Protein AF-A0A939CXH4-F1 (afdb_monomer)

Radius of gyration: 30.83 Å; Cα contacts (8 Å, |Δi|>4): 15; chains: 1; bounding box: 62×40×76 Å

Mean predicted aligned error: 18.82 Å

Structure (mmCIF, N/CA/C/O backbone):
data_AF-A0A939CXH4-F1
#
_entry.id   AF-A0A939CXH4-F1
#
loop_
_atom_site.group_PDB
_atom_site.id
_atom_site.type_symbol
_atom_site.label_atom_id
_atom_site.label_alt_id
_atom_site.label_comp_id
_atom_site.label_asym_id
_atom_site.label_entity_id
_atom_site.label_seq_id
_atom_site.pdbx_PDB_ins_code
_atom_site.Cartn_x
_atom_site.Cartn_y
_atom_site.Cartn_z
_atom_site.occupancy
_atom_site.B_iso_or_equiv
_atom_site.auth_seq_id
_atom_site.auth_comp_id
_atom_site.auth_asym_id
_atom_site.auth_atom_id
_atom_site.pdbx_PDB_model_num
ATOM 1 N N . MET A 1 1 ? 25.925 8.641 -22.323 1.00 58.12 1 MET A N 1
ATOM 2 C CA . MET A 1 1 ? 25.779 7.929 -23.614 1.00 58.12 1 MET A CA 1
ATOM 3 C C . MET A 1 1 ? 25.669 8.966 -24.716 1.00 58.12 1 MET A C 1
ATOM 5 O O . MET A 1 1 ? 24.755 9.773 -24.657 1.00 58.12 1 MET A O 1
ATOM 9 N N . GLN A 1 2 ? 26.587 8.980 -25.684 1.00 69.81 2 GLN A N 1
ATOM 10 C CA . GLN A 1 2 ? 26.414 9.781 -26.902 1.00 69.81 2 GLN A CA 1
ATOM 11 C C . GLN A 1 2 ? 25.597 8.960 -27.914 1.00 69.81 2 GLN A C 1
ATOM 13 O O . GLN A 1 2 ? 25.975 7.833 -28.251 1.00 69.81 2 GLN A O 1
ATOM 18 N N . LEU A 1 3 ? 24.446 9.489 -28.338 1.00 73.12 3 LEU A N 1
ATOM 19 C CA . LEU A 1 3 ? 23.442 8.750 -29.114 1.00 73.12 3 LEU A CA 1
ATOM 20 C C . LEU A 1 3 ? 23.836 8.543 -30.590 1.00 73.12 3 LEU A C 1
ATOM 22 O O . LEU A 1 3 ? 23.428 7.551 -31.173 1.00 73.12 3 LEU A O 1
ATOM 26 N N . GLY A 1 4 ? 24.699 9.374 -31.171 1.00 85.69 4 GLY A N 1
ATOM 27 C CA . GLY A 1 4 ? 25.184 9.243 -32.554 1.00 85.69 4 GLY A CA 1
ATOM 28 C C . GLY A 1 4 ? 25.706 10.582 -33.069 1.00 85.69 4 GLY A C 1
ATOM 29 O O . GLY A 1 4 ? 25.451 11.602 -32.427 1.00 85.69 4 GLY A O 1
ATOM 30 N N . LYS A 1 5 ? 26.454 10.593 -34.180 1.00 90.31 5 LYS A N 1
ATOM 31 C CA . LYS A 1 5 ? 26.910 11.847 -34.818 1.00 90.31 5 LYS A CA 1
ATOM 32 C C . LYS A 1 5 ? 25.900 12.370 -35.843 1.00 90.31 5 LYS A C 1
ATOM 34 O O . LYS A 1 5 ? 25.870 13.566 -36.107 1.00 90.31 5 LYS A O 1
ATOM 39 N N . THR A 1 6 ? 25.061 11.486 -36.380 1.00 94.81 6 THR A N 1
ATOM 40 C CA . THR A 1 6 ? 23.942 11.818 -37.272 1.00 94.81 6 THR A CA 1
ATOM 41 C C . THR A 1 6 ? 22.600 11.481 -36.617 1.00 94.81 6 THR A C 1
ATOM 43 O O . THR A 1 6 ? 22.535 10.729 -35.637 1.00 94.81 6 THR A O 1
ATOM 46 N N . LEU A 1 7 ? 21.507 12.029 -37.159 1.00 92.25 7 LEU A N 1
ATOM 47 C CA . LEU A 1 7 ? 20.152 11.740 -36.676 1.00 92.25 7 LEU A CA 1
ATOM 48 C C . LEU A 1 7 ? 19.776 10.263 -36.856 1.00 92.25 7 LEU A C 1
ATOM 50 O O . LEU A 1 7 ? 19.177 9.673 -35.956 1.00 92.25 7 LEU A O 1
ATOM 54 N N . ASP A 1 8 ? 20.188 9.646 -37.963 1.00 93.62 8 ASP A N 1
ATOM 55 C CA . ASP A 1 8 ? 19.909 8.233 -38.233 1.00 93.62 8 ASP A CA 1
ATOM 56 C C . ASP A 1 8 ? 20.641 7.307 -37.259 1.00 93.62 8 ASP A C 1
ATOM 58 O O . ASP A 1 8 ? 20.050 6.369 -36.714 1.00 93.62 8 ASP A O 1
ATOM 62 N N . GLU A 1 9 ? 21.909 7.605 -36.961 1.00 94.19 9 GLU A N 1
ATOM 63 C CA . GLU A 1 9 ? 22.665 6.878 -35.941 1.00 94.19 9 GLU A CA 1
ATOM 64 C C . GLU A 1 9 ? 22.021 7.026 -34.558 1.00 94.19 9 GLU A C 1
ATOM 66 O O . GLU A 1 9 ? 21.873 6.036 -33.836 1.00 94.19 9 GLU A O 1
ATOM 71 N N . CYS A 1 10 ? 21.595 8.245 -34.212 1.00 92.56 10 CYS A N 1
ATOM 72 C CA . CYS A 1 10 ? 20.882 8.540 -32.972 1.00 92.56 10 CYS A CA 1
ATOM 73 C C . CYS A 1 10 ? 19.615 7.688 -32.834 1.00 92.56 10 CYS A C 1
ATOM 75 O O . CYS A 1 10 ? 19.435 6.986 -31.830 1.00 92.56 10 CYS A O 1
ATOM 77 N N . ALA A 1 11 ? 18.780 7.668 -33.874 1.00 93.69 11 ALA A N 1
ATOM 78 C CA . ALA A 1 11 ? 17.549 6.891 -33.899 1.00 93.69 11 ALA A CA 1
ATOM 79 C C . ALA A 1 11 ? 17.819 5.381 -33.794 1.00 93.69 11 ALA A C 1
ATOM 81 O O . ALA A 1 11 ? 17.139 4.678 -33.039 1.00 93.69 11 ALA A O 1
ATOM 82 N N . ALA A 1 12 ? 18.829 4.869 -34.502 1.00 93.44 12 ALA A N 1
ATOM 83 C CA . ALA A 1 12 ? 19.196 3.456 -34.462 1.00 93.44 12 ALA A CA 1
ATOM 84 C C . ALA A 1 12 ? 19.663 3.018 -33.063 1.00 93.44 12 ALA A C 1
ATOM 86 O O . ALA A 1 12 ? 19.192 1.998 -32.540 1.00 93.44 12 ALA A O 1
ATOM 87 N N . ARG A 1 13 ? 20.536 3.803 -32.414 1.00 92.62 13 ARG A N 1
ATOM 88 C CA . ARG A 1 13 ? 21.009 3.499 -31.053 1.00 92.62 13 ARG A CA 1
ATOM 89 C C . ARG A 1 13 ? 19.891 3.612 -30.023 1.00 92.62 13 ARG A C 1
ATOM 91 O O . ARG A 1 13 ? 19.802 2.754 -29.142 1.00 92.62 13 ARG A O 1
ATOM 98 N N . TYR A 1 14 ? 19.012 4.603 -30.157 1.00 92.38 14 TYR A N 1
ATOM 99 C CA . TYR A 1 14 ? 17.865 4.768 -29.266 1.00 92.38 14 TYR A CA 1
ATOM 100 C C . TYR A 1 14 ? 16.882 3.591 -29.368 1.00 92.38 14 TYR A C 1
ATOM 102 O O . TYR A 1 14 ? 16.508 3.015 -28.348 1.00 92.38 14 TYR A O 1
ATOM 110 N N . ARG A 1 15 ? 16.558 3.123 -30.582 1.00 94.06 15 ARG A N 1
ATOM 111 C CA . ARG A 1 15 ? 15.745 1.904 -30.779 1.00 94.06 15 ARG A CA 1
ATOM 112 C C . ARG A 1 15 ? 16.376 0.681 -30.107 1.00 94.06 15 ARG A C 1
ATOM 114 O O . ARG A 1 15 ? 15.672 -0.128 -29.503 1.00 94.06 15 ARG A O 1
ATOM 121 N N . GLY A 1 16 ? 17.701 0.543 -30.194 1.00 93.00 16 GLY A N 1
ATOM 122 C CA . GLY A 1 16 ? 18.446 -0.517 -29.511 1.00 93.00 16 GLY A CA 1
ATOM 123 C C . GLY A 1 16 ? 18.360 -0.426 -27.984 1.00 93.00 16 GLY A C 1
ATOM 124 O O . GLY A 1 16 ? 18.195 -1.451 -27.320 1.00 93.00 16 GLY A O 1
ATOM 125 N N . PHE A 1 17 ? 18.419 0.787 -27.431 1.00 92.25 17 PHE A N 1
ATOM 126 C CA . PHE A 1 17 ? 18.205 1.037 -26.006 1.00 92.25 17 PHE A CA 1
ATOM 127 C C . PHE A 1 17 ? 16.786 0.649 -25.577 1.00 92.25 17 PHE A C 1
ATOM 129 O O . PHE A 1 17 ? 16.650 -0.131 -24.640 1.00 92.25 17 PHE A O 1
ATOM 136 N N . CYS A 1 18 ? 15.746 1.089 -26.293 1.00 91.69 18 CYS A N 1
ATOM 137 C CA . CYS A 1 18 ? 14.351 0.765 -25.967 1.00 91.69 18 CYS A CA 1
ATOM 138 C C . CYS A 1 18 ? 14.086 -0.746 -25.919 1.00 91.69 18 CYS A C 1
ATOM 140 O O . CYS A 1 18 ? 13.369 -1.212 -25.042 1.00 91.69 18 CYS A O 1
ATOM 142 N N . LYS A 1 19 ? 14.701 -1.526 -26.819 1.00 93.75 19 LYS A N 1
ATOM 143 C CA . LYS A 1 19 ? 14.583 -2.997 -26.821 1.00 93.75 19 LYS A CA 1
ATOM 144 C C . LYS A 1 19 ? 15.253 -3.662 -25.614 1.00 93.75 19 LYS A C 1
ATOM 146 O O . LYS A 1 19 ? 14.820 -4.727 -25.185 1.00 93.75 19 LYS A O 1
ATOM 151 N N . LYS A 1 20 ? 16.341 -3.077 -25.104 1.00 92.69 20 LYS A N 1
ATOM 152 C CA . LYS A 1 20 ? 17.129 -3.624 -23.984 1.00 92.69 20 LYS A CA 1
ATOM 153 C C . LYS A 1 20 ? 16.678 -3.098 -22.627 1.00 92.69 20 LYS A C 1
ATOM 155 O O . LYS A 1 20 ? 16.933 -3.746 -21.614 1.00 92.69 20 LYS A O 1
ATOM 160 N N . TYR A 1 21 ? 16.056 -1.925 -22.596 1.00 93.38 21 TYR A N 1
ATOM 161 C CA . TYR A 1 21 ? 15.635 -1.279 -21.370 1.00 93.38 21 TYR A CA 1
ATOM 162 C C . TYR A 1 21 ? 14.566 -2.122 -20.675 1.00 93.38 21 TYR A C 1
ATOM 164 O O . TYR A 1 21 ? 13.477 -2.345 -21.199 1.00 93.38 21 TYR A O 1
ATOM 172 N N . ARG A 1 22 ? 14.899 -2.591 -19.474 1.00 90.12 22 ARG A N 1
ATOM 173 C CA . ARG A 1 22 ? 13.976 -3.267 -18.567 1.00 90.12 22 ARG A CA 1
ATOM 174 C C . ARG A 1 22 ? 13.893 -2.429 -17.295 1.00 90.12 22 ARG A C 1
ATOM 176 O O . ARG A 1 22 ? 14.906 -2.341 -16.594 1.00 90.12 22 ARG A O 1
ATOM 183 N N . PRO A 1 23 ? 12.743 -1.794 -17.003 1.00 89.69 23 PRO A N 1
ATOM 184 C CA . PRO A 1 23 ? 12.551 -1.095 -15.743 1.00 89.69 23 PRO A CA 1
ATOM 185 C C . PRO A 1 23 ? 12.756 -2.088 -14.603 1.00 89.69 23 PRO A C 1
ATOM 187 O O . PRO A 1 23 ? 12.069 -3.105 -14.527 1.00 89.69 23 PRO A O 1
ATOM 190 N N . GLN A 1 24 ? 13.725 -1.815 -13.735 1.00 86.69 24 GLN A N 1
ATOM 191 C CA . GLN A 1 24 ? 13.861 -2.586 -12.509 1.00 86.69 24 GLN A CA 1
ATOM 192 C C . GLN A 1 24 ? 12.734 -2.181 -11.566 1.00 86.69 24 GLN A C 1
ATOM 194 O O . GLN A 1 24 ? 12.418 -0.993 -11.445 1.00 86.69 24 GLN A O 1
ATOM 199 N N . ALA A 1 25 ? 12.127 -3.166 -10.904 1.00 86.75 25 ALA A N 1
ATOM 200 C CA . ALA A 1 25 ? 11.167 -2.883 -9.852 1.00 86.75 25 ALA A CA 1
ATOM 201 C C . ALA A 1 25 ? 11.846 -2.013 -8.790 1.00 86.75 25 ALA A C 1
ATOM 203 O O . ALA A 1 25 ? 13.001 -2.243 -8.416 1.00 86.75 25 ALA A O 1
ATOM 204 N N . LYS A 1 26 ? 11.135 -0.988 -8.319 1.00 87.44 26 LYS A N 1
ATOM 205 C CA . LYS A 1 26 ? 11.632 -0.146 -7.235 1.00 87.44 26 LYS A CA 1
ATOM 206 C C . LYS A 1 26 ? 11.936 -1.055 -6.036 1.00 87.44 26 LYS A C 1
ATOM 208 O O . LYS A 1 26 ? 11.071 -1.857 -5.686 1.00 87.44 26 LYS A O 1
ATOM 213 N N . PRO A 1 27 ? 13.122 -0.953 -5.408 1.00 82.56 27 PRO A N 1
ATOM 214 C CA . PRO A 1 27 ? 13.420 -1.758 -4.236 1.00 82.56 27 PRO A CA 1
ATOM 215 C C . PRO A 1 27 ? 12.388 -1.444 -3.154 1.00 82.56 27 PRO A C 1
ATOM 217 O O . PRO A 1 27 ? 12.230 -0.295 -2.732 1.00 82.56 27 PRO A O 1
ATOM 220 N N . GLU A 1 28 ? 11.651 -2.467 -2.741 1.00 81.06 28 GLU A N 1
ATOM 221 C CA . GLU A 1 28 ? 10.660 -2.341 -1.687 1.00 81.06 28 GLU A CA 1
ATOM 222 C C . GLU A 1 28 ? 11.386 -2.311 -0.338 1.00 81.06 28 GLU A C 1
ATOM 224 O O . GLU A 1 28 ? 12.022 -3.284 0.070 1.00 81.06 28 GLU A O 1
ATOM 229 N N . LYS A 1 29 ? 11.295 -1.189 0.384 1.00 79.75 29 LYS A N 1
ATOM 230 C CA . LYS A 1 29 ? 11.654 -1.165 1.806 1.00 79.75 29 LYS A CA 1
ATOM 231 C C . LYS A 1 29 ? 10.531 -1.842 2.585 1.00 79.75 29 LYS A C 1
ATOM 233 O O . LYS A 1 29 ? 9.605 -1.175 3.038 1.00 79.75 29 LYS A O 1
ATOM 238 N N . ARG A 1 30 ? 10.614 -3.163 2.745 1.00 73.88 30 ARG A N 1
ATOM 239 C CA . ARG A 1 30 ? 9.720 -3.885 3.656 1.00 73.88 30 ARG A CA 1
ATOM 240 C C . ARG A 1 30 ? 10.112 -3.556 5.091 1.00 73.88 30 ARG A C 1
ATOM 242 O O . ARG A 1 30 ? 11.268 -3.686 5.484 1.00 73.88 30 ARG A O 1
ATOM 249 N N . ASN A 1 31 ? 9.146 -3.095 5.871 1.00 74.12 31 ASN A N 1
ATOM 250 C CA . ASN A 1 31 ? 9.311 -2.798 7.281 1.00 74.12 31 ASN A CA 1
ATOM 251 C C . ASN A 1 31 ? 8.721 -3.963 8.101 1.00 74.12 31 ASN A C 1
ATOM 253 O O . ASN A 1 31 ? 7.535 -4.265 8.044 1.00 74.12 31 ASN A O 1
ATOM 257 N N . HIS A 1 32 ? 9.560 -4.661 8.867 1.00 72.12 32 HIS A N 1
ATOM 258 C CA . HIS A 1 32 ? 9.204 -5.909 9.564 1.00 72.12 32 HIS A CA 1
ATOM 259 C C . HIS A 1 32 ? 8.362 -5.721 10.842 1.00 72.12 32 HIS A C 1
ATOM 261 O O . HIS A 1 32 ? 8.297 -6.621 11.683 1.00 72.12 32 HIS A O 1
ATOM 267 N N . TRP A 1 33 ? 7.701 -4.568 10.997 1.00 71.06 33 TRP A N 1
ATOM 268 C CA . TRP A 1 33 ? 6.883 -4.249 12.173 1.00 71.06 33 TRP A CA 1
ATOM 269 C C . TRP A 1 33 ? 5.795 -5.303 12.413 1.00 71.06 33 TRP A C 1
ATOM 271 O O . TRP A 1 33 ? 5.617 -5.762 13.538 1.00 71.06 33 TRP A O 1
ATOM 281 N N . GLY A 1 34 ? 5.116 -5.746 11.349 1.00 63.62 34 GLY A N 1
ATOM 282 C CA . GLY A 1 34 ? 4.041 -6.738 11.449 1.00 63.62 34 GLY A CA 1
ATOM 283 C C . GLY A 1 34 ? 4.525 -8.169 11.706 1.00 63.62 34 GLY A C 1
ATOM 284 O O . GLY A 1 34 ? 3.864 -8.922 12.416 1.00 63.62 34 GLY A O 1
ATOM 285 N N . SER A 1 35 ? 5.693 -8.552 11.180 1.00 66.81 35 SER A N 1
ATOM 286 C CA . SER A 1 35 ? 6.215 -9.918 11.335 1.00 66.81 35 SER A CA 1
ATOM 287 C C . SER A 1 35 ? 6.772 -10.188 12.734 1.00 66.81 35 SER A C 1
ATOM 289 O O . SER A 1 35 ? 6.667 -11.312 13.216 1.00 66.81 35 SER A O 1
ATOM 291 N N . HIS A 1 36 ? 7.318 -9.174 13.415 1.00 63.69 36 HIS A N 1
ATOM 292 C CA . HIS A 1 36 ? 7.812 -9.332 14.789 1.00 63.69 36 HIS A CA 1
ATOM 293 C C . HIS A 1 36 ? 6.703 -9.290 15.844 1.00 63.69 36 HIS A C 1
ATOM 295 O O . HIS A 1 36 ? 6.784 -10.024 16.827 1.00 63.69 36 HIS A O 1
ATOM 301 N N . LEU A 1 37 ? 5.661 -8.475 15.640 1.00 61.66 37 LEU A N 1
ATOM 302 C CA . LEU A 1 37 ? 4.558 -8.357 16.598 1.00 61.66 37 LEU A CA 1
ATOM 303 C C . LEU A 1 37 ? 3.786 -9.678 16.750 1.00 61.66 37 LEU A C 1
ATOM 305 O O . LEU A 1 37 ? 3.380 -10.041 17.851 1.00 61.66 37 LEU A O 1
ATOM 309 N N . LEU A 1 38 ? 3.624 -10.424 15.654 1.00 61.22 38 LEU A N 1
ATOM 310 C CA . LEU A 1 38 ? 2.836 -11.659 15.635 1.00 61.22 38 LEU A CA 1
ATOM 311 C C . LEU A 1 38 ? 3.639 -12.911 16.017 1.00 61.22 38 LEU A C 1
ATOM 313 O O . LEU A 1 38 ? 3.056 -13.864 16.527 1.00 61.22 38 LEU A O 1
ATOM 317 N N . ALA A 1 39 ? 4.966 -12.909 15.847 1.00 63.50 39 ALA A N 1
ATOM 318 C CA . ALA A 1 39 ? 5.814 -14.077 16.114 1.00 63.50 39 ALA A CA 1
ATOM 319 C C . ALA A 1 39 ? 5.855 -14.508 17.599 1.00 63.50 39 ALA A C 1
ATOM 321 O O . ALA A 1 39 ? 6.247 -15.632 17.902 1.00 63.50 39 ALA A O 1
ATOM 322 N N . GLY A 1 40 ? 5.435 -13.642 18.529 1.00 62.94 40 GLY A N 1
ATOM 323 C CA . GLY A 1 40 ? 5.389 -13.935 19.969 1.00 62.94 40 GLY A CA 1
ATOM 324 C C . GLY A 1 40 ? 3.988 -13.937 20.589 1.00 62.94 40 GLY A C 1
ATOM 325 O O . GLY A 1 40 ? 3.847 -14.221 21.783 1.00 62.94 40 GLY A O 1
ATOM 326 N N . MET A 1 41 ? 2.943 -13.613 19.821 1.00 61.69 41 MET A N 1
ATOM 327 C CA . MET A 1 41 ? 1.614 -13.353 20.372 1.00 61.69 41 MET A CA 1
ATOM 328 C C . MET A 1 41 ? 0.819 -14.655 20.522 1.00 61.69 41 MET A C 1
ATOM 330 O O . MET A 1 41 ? 0.048 -15.062 19.659 1.00 61.69 41 MET A O 1
ATOM 334 N N . LYS A 1 42 ? 0.996 -15.329 21.664 1.00 67.25 42 LYS A N 1
ATOM 335 C CA . LYS A 1 42 ? 0.070 -16.379 22.110 1.00 67.25 42 LYS A CA 1
ATOM 336 C C . LYS A 1 42 ? -1.249 -15.699 22.476 1.00 67.25 42 LYS A C 1
ATOM 338 O O . LYS A 1 42 ? -1.263 -14.905 23.418 1.00 67.25 42 LYS A O 1
ATOM 343 N N . ILE A 1 43 ? -2.338 -15.996 21.762 1.00 61.81 43 ILE A N 1
ATOM 344 C CA . ILE A 1 43 ? -3.684 -15.506 22.095 1.00 61.81 43 ILE A CA 1
ATOM 345 C C . ILE A 1 43 ? -4.037 -16.031 23.494 1.00 61.81 43 ILE A C 1
ATOM 347 O O . ILE A 1 43 ? -4.462 -17.171 23.672 1.00 61.81 43 ILE A O 1
ATOM 351 N N . LYS A 1 44 ? -3.790 -15.222 24.528 1.00 60.22 44 LYS A N 1
ATOM 352 C CA . LYS A 1 44 ? -4.214 -15.528 25.892 1.00 60.22 44 LYS A CA 1
ATOM 353 C C . LYS A 1 44 ? -5.696 -15.196 25.982 1.00 60.22 44 LYS A C 1
ATOM 355 O O . LYS A 1 44 ? -6.068 -14.032 26.007 1.00 60.22 44 LYS A O 1
ATOM 360 N N . VAL A 1 45 ? -6.520 -16.233 26.098 1.00 60.34 45 VAL A N 1
ATOM 361 C CA . VAL A 1 45 ? -7.991 -16.166 26.211 1.00 60.34 45 VAL A CA 1
ATOM 362 C C . VAL A 1 45 ? -8.465 -15.379 27.450 1.00 60.34 45 VAL A C 1
ATOM 364 O O . VAL A 1 45 ? -9.640 -15.057 27.577 1.00 60.34 45 VAL A O 1
ATOM 367 N N . LYS A 1 46 ? -7.568 -15.029 28.383 1.00 62.22 46 LYS A N 1
ATOM 368 C CA . LYS A 1 46 ? -7.894 -14.239 29.576 1.00 62.22 46 LYS A CA 1
ATOM 369 C C . LYS A 1 46 ? -6.890 -13.105 29.764 1.00 62.22 46 LYS A C 1
ATOM 371 O O . LYS A 1 46 ? -5.750 -13.336 30.175 1.00 62.22 46 LYS A O 1
ATOM 376 N N . SER A 1 47 ? -7.327 -11.876 29.502 1.00 60.94 47 SER A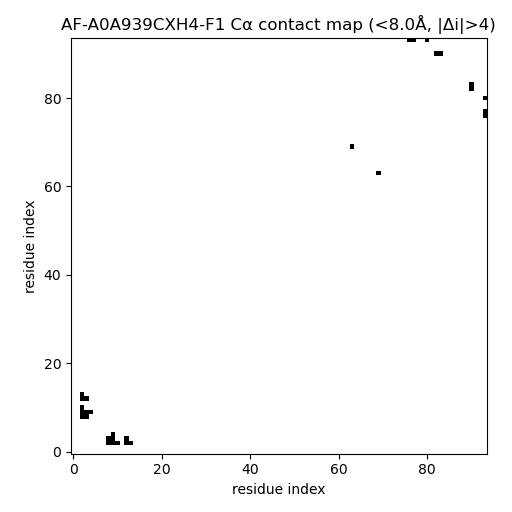 N 1
ATOM 377 C CA . SER A 1 47 ? -6.616 -10.670 29.918 1.00 60.94 47 SER A CA 1
ATOM 378 C C . SER A 1 47 ? -6.678 -10.561 31.444 1.00 60.94 47 SER A C 1
ATOM 380 O O . SER A 1 47 ? -7.754 -10.367 32.013 1.00 60.94 47 SER A O 1
ATOM 382 N N . LYS A 1 48 ? -5.538 -10.688 32.131 1.00 64.75 48 LYS A N 1
ATOM 383 C CA . LYS A 1 48 ? -5.438 -10.224 33.521 1.00 64.75 48 LYS A CA 1
ATOM 384 C C . LYS A 1 48 ? -5.531 -8.696 33.481 1.00 64.75 48 LYS A C 1
ATOM 386 O O . LYS A 1 48 ? -4.788 -8.088 32.717 1.00 64.75 48 LYS A O 1
ATOM 391 N N . LYS A 1 49 ? -6.447 -8.090 34.245 1.00 68.75 49 LYS A N 1
ATOM 392 C CA . LYS A 1 49 ? -6.521 -6.625 34.348 1.00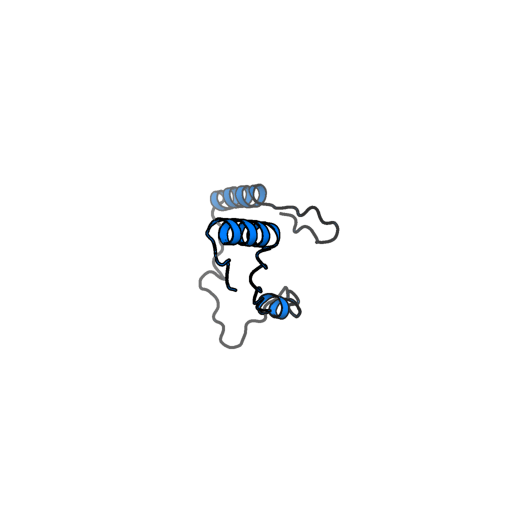 68.75 49 LYS A CA 1
ATOM 393 C C . LYS A 1 49 ? -5.199 -6.118 34.931 1.00 68.75 49 LYS A C 1
ATOM 395 O O . LYS A 1 49 ? -4.763 -6.614 35.970 1.00 68.75 49 LYS A O 1
ATOM 400 N N . SER A 1 50 ? -4.549 -5.186 34.241 1.00 74.50 50 SER A N 1
ATOM 401 C CA . SER A 1 50 ? -3.327 -4.551 34.738 1.00 74.50 50 SER A CA 1
ATOM 402 C C . SER A 1 50 ? -3.655 -3.638 35.927 1.00 74.50 50 SER A C 1
ATOM 404 O O . SER A 1 50 ? -4.762 -3.088 35.974 1.00 74.50 50 SER A O 1
ATOM 406 N N . PRO A 1 51 ? -2.729 -3.442 36.884 1.00 79.12 51 PRO A N 1
ATOM 407 C CA . PRO A 1 51 ? -2.927 -2.483 37.969 1.00 79.12 51 PRO A CA 1
ATOM 408 C C . PRO A 1 51 ? -3.264 -1.092 37.406 1.00 79.12 51 PRO A C 1
ATOM 410 O O . PRO A 1 51 ? -2.524 -0.573 36.575 1.00 79.12 51 PRO A O 1
ATOM 413 N N . GLY A 1 52 ? -4.398 -0.515 37.817 1.00 81.12 52 GLY A N 1
ATOM 414 C CA . GLY A 1 52 ? -4.879 0.795 37.349 1.00 81.12 52 GLY A CA 1
ATOM 415 C C . GLY A 1 52 ? -5.883 0.767 36.187 1.00 81.12 52 GLY A C 1
ATOM 416 O O . GLY A 1 52 ? -6.432 1.811 35.842 1.00 81.12 52 GLY A O 1
ATO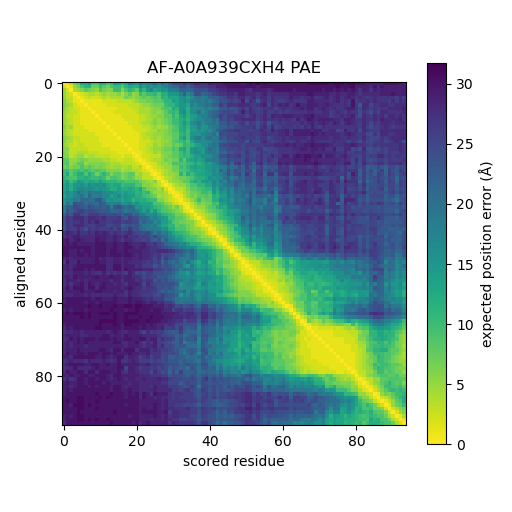M 417 N N . GLN A 1 53 ? -6.183 -0.395 35.597 1.00 84.19 53 GLN A N 1
ATOM 418 C CA . GLN A 1 53 ? -7.203 -0.481 34.549 1.00 84.19 53 GLN A CA 1
ATOM 419 C C . GLN A 1 53 ? -8.619 -0.398 35.148 1.00 84.19 53 GLN A C 1
ATOM 421 O O . GLN A 1 53 ? -9.077 -1.326 35.820 1.00 84.19 53 GLN A O 1
ATOM 426 N N . LEU A 1 54 ? -9.324 0.703 34.875 1.00 79.69 54 LEU A N 1
ATOM 427 C CA . LEU A 1 54 ? -10.734 0.876 35.234 1.00 79.69 54 LEU A CA 1
ATOM 428 C C . LEU A 1 54 ? -11.631 -0.028 34.370 1.00 79.69 54 LEU A C 1
ATOM 430 O O . LEU A 1 54 ? -11.343 -0.283 33.200 1.00 79.69 54 LEU A O 1
ATOM 434 N N . SER A 1 55 ? -12.716 -0.546 34.952 1.00 78.19 55 SER A N 1
ATOM 435 C CA . SER A 1 55 ? -13.771 -1.222 34.186 1.00 78.19 55 SER A CA 1
ATOM 436 C C . SER A 1 55 ? -14.475 -0.220 33.281 1.00 78.19 55 SER A C 1
ATOM 438 O O . SER A 1 55 ? -14.750 0.900 33.719 1.00 78.19 55 SER A O 1
ATOM 440 N N . LEU A 1 56 ? -14.799 -0.627 32.055 1.00 81.19 56 LEU A N 1
ATOM 441 C CA . LEU A 1 56 ? -15.592 0.217 31.170 1.00 81.19 56 LEU A CA 1
ATOM 442 C C . LEU A 1 56 ? -17.014 0.361 31.741 1.00 81.19 56 LEU A C 1
ATOM 444 O O . LEU A 1 56 ? -17.521 -0.587 32.349 1.00 81.19 56 LEU A O 1
ATOM 448 N N . PRO A 1 57 ? -17.681 1.514 31.555 1.00 78.25 57 PRO A N 1
ATOM 449 C CA . PRO A 1 57 ? -19.033 1.743 32.076 1.00 78.25 57 PRO A CA 1
ATOM 450 C C . PRO A 1 57 ? -20.056 0.689 31.625 1.00 78.25 57 PRO A C 1
ATOM 452 O O . PRO A 1 57 ? -20.984 0.368 32.361 1.00 78.25 57 PRO A O 1
ATOM 455 N N . TRP A 1 58 ? -19.847 0.106 30.445 1.00 74.75 58 TRP A N 1
ATOM 456 C CA . TRP A 1 58 ? -20.697 -0.927 29.857 1.00 74.75 58 TRP A CA 1
ATOM 457 C C . TRP A 1 58 ? -20.257 -2.367 30.172 1.00 74.75 58 TRP A C 1
ATOM 459 O O . TRP A 1 58 ? -20.948 -3.297 29.772 1.00 74.75 58 TRP A O 1
ATOM 469 N N . ASP A 1 59 ? -19.181 -2.595 30.941 1.00 75.38 59 ASP A N 1
ATOM 470 C CA . ASP A 1 59 ? -18.750 -3.955 31.339 1.00 75.38 59 ASP A CA 1
ATOM 471 C C . ASP A 1 59 ? -19.849 -4.711 32.118 1.00 75.38 59 ASP A C 1
ATOM 473 O O . ASP A 1 59 ? -19.868 -5.940 32.152 1.00 75.38 59 ASP A O 1
ATOM 477 N N . LYS A 1 60 ? -20.751 -3.976 32.782 1.00 70.00 60 LYS A N 1
ATOM 478 C CA . LYS A 1 60 ? -21.895 -4.515 33.541 1.00 70.00 60 LYS A CA 1
ATOM 479 C C . LYS A 1 60 ? -23.232 -4.318 32.827 1.00 70.00 60 LYS A C 1
ATOM 481 O O . LYS A 1 60 ? -24.265 -4.721 33.360 1.00 70.00 60 LYS A O 1
ATOM 486 N N . GLN A 1 61 ? -23.226 -3.669 31.665 1.00 68.81 61 GLN A N 1
ATOM 487 C CA . GLN A 1 61 ? -24.437 -3.403 30.908 1.00 68.81 61 GLN A CA 1
ATOM 488 C C . GLN A 1 61 ? -24.920 -4.723 30.315 1.00 68.81 61 GLN A C 1
ATOM 490 O O . GLN A 1 61 ? -24.296 -5.299 29.425 1.00 68.8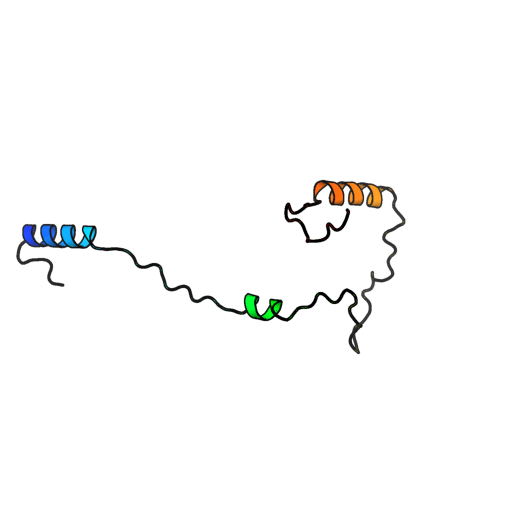1 61 GLN A O 1
ATOM 495 N N . ARG A 1 62 ? -26.035 -5.232 30.841 1.00 59.34 62 ARG A N 1
ATOM 496 C CA . ARG A 1 62 ? -26.713 -6.380 30.252 1.00 59.34 62 ARG A CA 1
ATOM 497 C C . ARG A 1 62 ? -27.363 -5.902 28.960 1.00 59.34 62 ARG A C 1
ATOM 499 O O . ARG A 1 62 ? -28.393 -5.247 28.989 1.00 59.34 62 ARG A O 1
ATOM 506 N N . VAL A 1 63 ? -26.755 -6.228 27.822 1.00 60.34 63 VAL A N 1
ATOM 507 C CA . VAL A 1 63 ? -27.312 -5.978 26.474 1.00 60.34 63 VAL A CA 1
ATOM 508 C C . VAL A 1 63 ? -28.593 -6.812 26.227 1.00 60.34 63 VAL A C 1
ATOM 510 O O . VAL A 1 63 ? -29.204 -6.745 25.171 1.00 60.34 63 VAL A O 1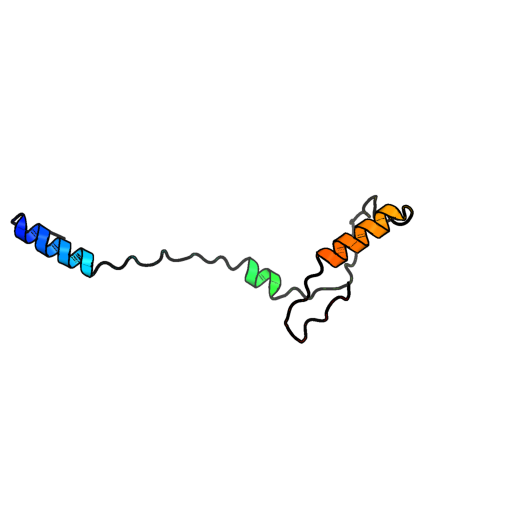
ATOM 513 N N . SER A 1 64 ? -29.028 -7.601 27.211 1.00 57.16 64 SER A N 1
ATOM 514 C CA . SER A 1 64 ? -29.892 -8.767 27.056 1.00 57.16 64 SER A CA 1
ATOM 515 C C . SER A 1 64 ? -31.378 -8.554 27.374 1.00 57.16 64 SER A C 1
ATOM 517 O O . SER A 1 64 ? -32.022 -9.519 27.764 1.00 57.16 64 SER A O 1
ATOM 519 N N . GLU A 1 65 ? -31.939 -7.346 27.283 1.00 61.31 65 GLU A N 1
ATOM 520 C CA . GLU A 1 65 ? -33.366 -7.151 27.633 1.00 61.31 65 GLU A CA 1
ATOM 521 C C . GLU A 1 65 ? -34.293 -6.845 26.449 1.00 61.31 65 GLU A C 1
ATOM 523 O O . GLU A 1 65 ? -35.508 -6.891 26.614 1.00 61.31 65 GLU A O 1
ATOM 528 N N . SER A 1 66 ? -33.764 -6.607 25.243 1.00 70.81 66 SER A N 1
ATOM 529 C CA . SER A 1 66 ? -34.592 -6.466 24.037 1.00 70.81 66 SER A CA 1
ATOM 530 C C . SER A 1 66 ? -34.456 -7.692 23.139 1.00 70.81 66 SER A C 1
ATOM 532 O O . SER A 1 66 ? -33.408 -7.905 22.525 1.00 70.81 66 SER A O 1
ATOM 534 N N . THR A 1 67 ? -35.532 -8.476 23.042 1.00 76.94 67 THR A N 1
ATOM 535 C CA . THR A 1 67 ? -35.638 -9.645 22.155 1.00 76.94 67 THR A CA 1
ATOM 536 C C . THR A 1 67 ? -35.337 -9.279 20.699 1.00 76.94 67 THR A C 1
ATOM 538 O O . THR A 1 67 ? -34.635 -10.010 20.011 1.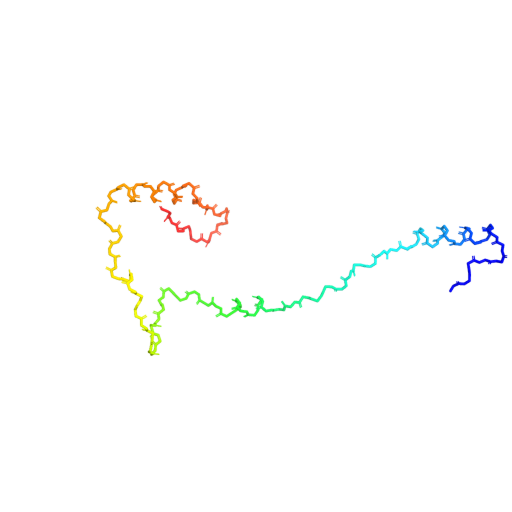00 76.94 67 THR A O 1
ATOM 541 N N . GLU A 1 68 ? -35.770 -8.097 20.249 1.00 83.38 68 GLU A N 1
ATOM 542 C CA . GLU A 1 68 ? -35.540 -7.606 18.884 1.00 83.38 68 GLU A CA 1
ATOM 543 C C . GLU A 1 68 ? -34.046 -7.422 18.576 1.00 83.38 68 GLU A C 1
ATOM 545 O O . GLU A 1 68 ? -33.558 -7.835 17.523 1.00 83.38 68 GLU A O 1
ATOM 550 N N . VAL A 1 69 ? -33.292 -6.840 19.515 1.00 81.31 69 VAL A N 1
ATOM 551 C CA . VAL A 1 69 ? -31.846 -6.626 19.347 1.00 81.31 69 VAL A CA 1
ATOM 552 C C . VAL A 1 69 ? -31.118 -7.963 19.249 1.00 81.31 69 VAL A C 1
ATOM 554 O O . VAL A 1 69 ? -30.195 -8.100 18.444 1.00 81.31 69 VAL A O 1
ATOM 557 N N . GLN A 1 70 ? -31.548 -8.954 20.031 1.00 81.56 70 GLN A N 1
ATOM 558 C CA . GLN A 1 70 ? -30.976 -10.293 19.988 1.00 81.56 70 GLN A CA 1
ATOM 559 C C . GLN A 1 70 ? -31.253 -10.981 18.642 1.00 81.56 70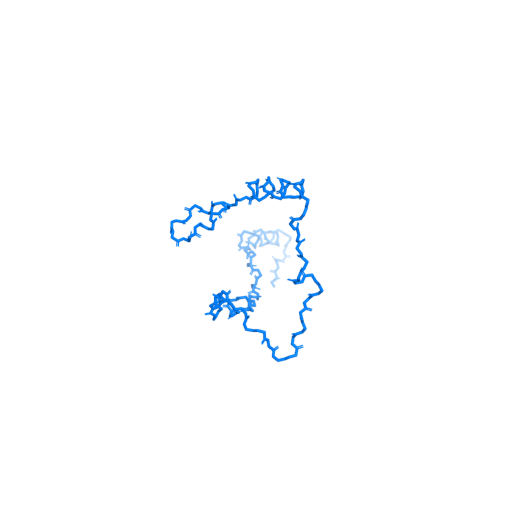 GLN A C 1
ATOM 561 O O . GLN A 1 70 ? -30.318 -11.476 18.013 1.00 81.56 70 GLN A O 1
ATOM 566 N N . GLU A 1 71 ? -32.491 -10.930 18.146 1.00 86.06 71 GLU A N 1
ATOM 567 C CA . GLU A 1 71 ? -32.866 -11.518 16.853 1.00 86.06 71 GLU A CA 1
ATOM 568 C C . GLU A 1 71 ? -32.102 -10.896 15.672 1.00 86.06 71 GLU A C 1
ATOM 570 O O . GLU A 1 71 ? -31.663 -11.596 14.754 1.00 86.06 71 GLU A O 1
ATOM 575 N N . VAL A 1 72 ? -31.927 -9.571 15.671 1.00 86.69 72 VAL A N 1
ATOM 576 C CA . VAL A 1 72 ? -31.172 -8.874 14.618 1.00 86.69 72 VAL A CA 1
ATOM 577 C C . VAL A 1 72 ? -29.683 -9.211 14.701 1.00 86.69 72 VAL A C 1
ATOM 579 O O . VAL A 1 72 ? -29.050 -9.445 13.666 1.00 86.69 72 VAL A O 1
ATOM 582 N N . ALA A 1 73 ? -29.123 -9.277 15.911 1.00 82.25 73 ALA A N 1
ATOM 583 C CA . ALA A 1 73 ? -27.728 -9.651 16.117 1.00 82.25 73 ALA A CA 1
ATOM 584 C C . ALA A 1 73 ? -27.447 -11.083 15.634 1.00 82.25 73 ALA A C 1
ATOM 586 O O . ALA A 1 73 ? -26.449 -11.301 14.946 1.00 82.25 73 ALA A O 1
ATOM 587 N N . GLU A 1 74 ? -28.339 -12.035 15.915 1.00 82.38 74 GLU A N 1
ATOM 588 C CA . GLU A 1 74 ? -28.230 -13.417 15.433 1.00 82.38 74 GLU A CA 1
ATOM 589 C C . GLU A 1 74 ? -28.223 -13.481 13.899 1.00 82.38 74 GLU A C 1
ATOM 591 O O . GLU A 1 74 ? -27.326 -14.091 13.310 1.00 82.38 74 GLU A O 1
ATOM 596 N N . LYS A 1 75 ? -29.148 -12.773 13.233 1.00 86.44 75 LYS A N 1
ATOM 597 C CA . LYS A 1 75 ? -29.176 -12.676 11.761 1.00 86.44 75 LYS A CA 1
ATOM 598 C C . LYS A 1 75 ? -27.884 -12.083 11.202 1.00 86.44 75 LYS A C 1
ATOM 600 O O . LYS A 1 75 ? -27.362 -12.579 10.205 1.00 86.44 75 LYS A O 1
ATOM 605 N N . PHE A 1 76 ? -27.356 -11.035 11.832 1.00 83.69 76 PHE A N 1
ATOM 606 C CA . PHE A 1 76 ? -26.118 -10.392 11.398 1.00 83.69 76 PHE A CA 1
ATOM 607 C C . PHE A 1 76 ? -24.910 -11.325 11.545 1.00 83.69 76 PHE A C 1
ATOM 609 O O . PHE A 1 76 ? -24.107 -11.433 10.618 1.00 83.69 76 PHE A O 1
ATOM 616 N N . ILE A 1 77 ? -24.786 -12.021 12.677 1.00 82.62 77 ILE A N 1
ATOM 617 C CA . ILE A 1 77 ? -23.693 -12.971 12.921 1.00 82.62 77 ILE A CA 1
ATOM 618 C C . ILE A 1 77 ? -23.747 -14.110 11.900 1.00 82.62 77 ILE A C 1
ATOM 620 O O . ILE A 1 77 ? -22.722 -14.419 11.297 1.00 82.62 77 ILE A O 1
ATOM 624 N N . GLN A 1 78 ? -24.930 -14.680 11.650 1.00 81.88 78 GLN A N 1
ATOM 625 C CA . GLN A 1 78 ? -25.109 -15.743 10.656 1.00 81.88 78 GLN A CA 1
ATOM 626 C C . GLN A 1 78 ? -24.835 -15.266 9.225 1.00 81.88 78 GLN A C 1
ATOM 628 O O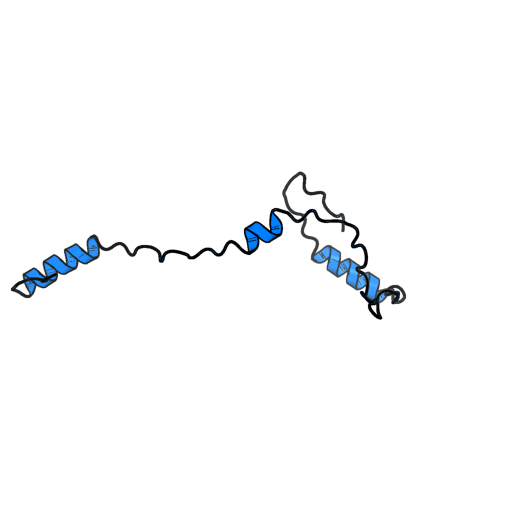 . GLN A 1 78 ? -24.201 -15.973 8.452 1.00 81.88 78 GLN A O 1
ATOM 633 N N . ALA A 1 79 ? -25.266 -14.062 8.849 1.00 83.62 79 ALA A N 1
ATOM 634 C CA . ALA A 1 79 ? -25.008 -13.541 7.506 1.00 83.62 79 ALA A CA 1
ATOM 635 C C . ALA A 1 79 ? -23.514 -13.276 7.252 1.00 83.62 79 ALA A C 1
ATOM 637 O O . ALA A 1 79 ? -23.050 -13.367 6.116 1.00 83.62 79 ALA A O 1
ATOM 638 N N . ASN A 1 80 ? -22.762 -12.945 8.305 1.00 82.69 80 ASN A N 1
ATOM 639 C CA . ASN A 1 80 ? -21.347 -12.590 8.221 1.00 82.69 80 ASN A CA 1
ATOM 640 C C . ASN A 1 80 ? -20.414 -13.710 8.703 1.00 82.69 80 ASN A C 1
ATOM 642 O O . ASN A 1 80 ? -19.200 -13.496 8.791 1.00 82.69 80 ASN A O 1
ATOM 646 N N . CYS A 1 81 ? -20.939 -14.897 9.025 1.00 74.56 81 CYS A N 1
ATOM 647 C CA . CYS A 1 81 ? -20.110 -15.994 9.492 1.00 74.56 81 CYS A CA 1
ATOM 648 C C . CYS A 1 81 ? -19.219 -16.509 8.356 1.00 74.56 81 CYS A C 1
ATOM 650 O O . CYS A 1 81 ? -19.658 -17.196 7.434 1.00 74.56 81 CYS A O 1
ATOM 652 N N . TYR A 1 82 ? -17.933 -16.173 8.419 1.00 61.97 82 TYR A N 1
ATOM 653 C CA . TYR A 1 82 ? -16.938 -16.700 7.498 1.00 61.97 82 TYR A CA 1
ATOM 654 C C . TYR A 1 82 ? -16.409 -18.031 8.028 1.00 61.97 82 TYR A C 1
ATOM 656 O O . TYR A 1 82 ? -15.724 -18.071 9.052 1.00 61.97 82 TYR A O 1
ATOM 664 N N . GLN A 1 83 ? -16.703 -19.121 7.320 1.00 64.44 83 GLN A N 1
ATOM 665 C CA . GLN A 1 83 ? -16.122 -20.426 7.605 1.00 64.44 83 GLN A CA 1
ATOM 666 C C . GLN A 1 83 ? -14.873 -20.601 6.726 1.00 64.44 83 GLN A C 1
ATOM 668 O O . GLN A 1 83 ? -14.999 -20.802 5.516 1.00 64.44 83 GLN A O 1
ATOM 673 N N . PRO A 1 84 ? -13.654 -20.473 7.281 1.00 59.09 84 PRO A N 1
ATOM 674 C CA . PRO A 1 84 ? -12.452 -20.621 6.479 1.00 59.09 84 PRO A CA 1
ATOM 675 C C . PRO A 1 84 ? -12.333 -22.080 5.996 1.00 59.09 84 PRO A C 1
ATOM 677 O O . PRO A 1 84 ? -12.512 -22.996 6.798 1.00 59.09 84 PRO A O 1
ATOM 680 N N . PRO A 1 85 ? -11.974 -22.333 4.723 1.00 56.88 85 PRO A N 1
ATOM 681 C CA . PRO A 1 85 ? -11.929 -23.681 4.140 1.00 56.88 85 PRO A CA 1
ATOM 682 C C . PRO A 1 85 ? -10.749 -24.538 4.637 1.00 56.88 85 PRO A C 1
ATOM 684 O O . PRO A 1 85 ? -10.443 -25.570 4.044 1.00 56.88 85 PRO A O 1
ATOM 687 N N . VAL A 1 86 ? -10.046 -24.114 5.692 1.00 58.25 86 VAL A N 1
ATOM 688 C CA . VAL A 1 86 ? -8.799 -24.742 6.140 1.00 58.25 86 VAL A CA 1
ATOM 689 C C . VAL A 1 86 ? -9.087 -25.743 7.266 1.00 58.25 86 VAL A C 1
ATOM 691 O O . VAL A 1 86 ? -9.518 -25.328 8.347 1.00 58.25 86 VAL A O 1
ATOM 694 N N . PRO A 1 87 ? -8.829 -27.051 7.072 1.00 49.16 87 PRO A N 1
ATOM 695 C CA . PRO A 1 87 ? -8.973 -28.039 8.134 1.00 49.16 87 PRO A CA 1
ATOM 696 C C . PRO A 1 87 ? -7.966 -27.755 9.258 1.00 49.16 87 PRO A C 1
ATOM 698 O O . PRO A 1 87 ? -6.763 -27.693 9.012 1.00 49.16 87 PRO A O 1
ATOM 701 N N . GLY A 1 88 ? -8.445 -27.591 10.496 1.00 56.59 88 GLY A N 1
ATOM 702 C CA . GLY A 1 88 ? -7.598 -27.510 11.698 1.00 56.59 88 GLY A CA 1
ATOM 703 C C . GLY A 1 88 ? -7.589 -26.167 12.433 1.00 56.59 88 GLY A C 1
ATOM 704 O O . GLY A 1 88 ? -7.119 -26.110 13.569 1.00 56.59 88 GLY A O 1
ATOM 705 N N . ILE A 1 89 ? -8.159 -25.104 11.862 1.00 55.53 89 ILE A N 1
ATOM 706 C CA . ILE A 1 89 ? -8.490 -23.894 12.626 1.00 55.53 89 ILE A CA 1
ATOM 707 C C . ILE A 1 89 ? -9.900 -24.126 13.148 1.00 55.53 89 ILE A C 1
ATOM 709 O O . ILE A 1 89 ? -10.848 -24.109 12.368 1.00 55.53 89 ILE A O 1
ATOM 713 N N . GLY A 1 90 ? -10.025 -24.444 14.439 1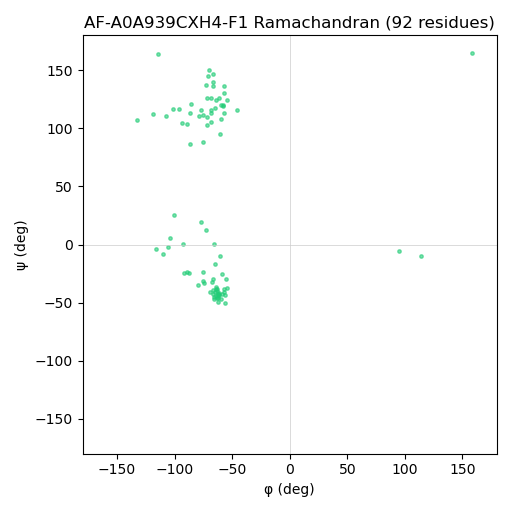.00 53.78 90 GLY A N 1
ATOM 714 C CA . GLY A 1 90 ? -11.318 -24.712 15.062 1.00 53.78 90 GLY A CA 1
ATOM 715 C C . GLY A 1 90 ? -12.323 -23.643 14.651 1.00 53.78 90 GLY A C 1
ATOM 716 O O . GLY A 1 90 ? -12.126 -22.464 14.938 1.00 53.78 90 GLY A O 1
ATOM 717 N N . SER A 1 91 ? -13.367 -24.053 13.933 1.00 52.66 91 SER A N 1
ATOM 718 C CA . SER A 1 91 ? -14.494 -23.183 13.643 1.00 52.66 91 SER A CA 1
ATOM 719 C C . SER A 1 91 ? -15.039 -22.724 14.989 1.00 52.66 91 SER A C 1
ATOM 721 O O . SER A 1 91 ? -15.548 -23.554 15.751 1.00 52.66 91 SER A O 1
ATOM 723 N N . LEU A 1 92 ? -14.931 -21.432 15.307 1.00 54.19 92 LEU A N 1
ATOM 724 C CA . LEU A 1 92 ? -15.865 -20.866 16.268 1.00 54.19 92 LEU A CA 1
ATOM 725 C C . LEU A 1 92 ? -17.233 -21.092 15.628 1.00 54.19 92 LEU A C 1
ATOM 727 O O . LEU A 1 92 ? -17.520 -20.518 14.580 1.00 54.19 92 LEU A O 1
ATOM 731 N N . LYS A 1 93 ? -18.010 -22.028 16.179 1.00 56.66 93 LYS A N 1
ATOM 732 C CA . LYS A 1 93 ? -19.409 -22.162 15.791 1.00 56.66 93 LYS A CA 1
ATOM 733 C C . LYS A 1 93 ? -20.049 -20.811 16.092 1.00 56.66 93 LYS A C 1
ATOM 735 O O . LYS A 1 93 ? -19.954 -20.348 17.230 1.00 56.66 93 LYS A O 1
ATOM 740 N N . CYS A 1 94 ? -20.574 -20.176 15.052 1.00 57.03 94 CYS A N 1
ATOM 741 C CA . CYS A 1 94 ? -21.516 -19.082 15.207 1.00 57.03 94 CYS A CA 1
ATOM 742 C C . CYS A 1 94 ? -22.763 -19.572 15.937 1.00 57.03 94 CYS A C 1
ATOM 744 O O . CYS A 1 94 ? -23.086 -20.778 15.799 1.00 57.03 94 CYS A O 1
#

Secondary structure (DSSP, 8-state):
----SSHHHHHHHHHHHHHH--PPPPP----THHHHHHTT----SS-PPPTT-PPPTTTT---TT-HHHHHHHHHHHHHT----S-TTS-----

Foldseek 3Di:
DPQDPDPVSNVVSVVVCVVVDDDDDDDDPDDCPPVVVPVPDDPDPDDDDDPPDDDDPCNVPDPPDDPVVVVVVVVVCVVPQDDDPDPPPDRPDD

Solvent-accessible surface area (backbone atoms only — not comparable to full-atom values): 6543 Å² total; per-residue (Å²): 134,85,55,54,97,47,71,67,47,26,52,54,46,49,55,54,46,63,75,66,63,69,89,72,78,77,85,77,84,80,74,64,68,68,64,60,61,56,75,72,61,72,86,64,94,66,82,75,81,56,94,87,67,75,81,58,90,61,77,78,57,75,84,80,82,47,69,66,61,52,55,54,48,50,53,51,51,63,75,66,61,79,79,74,93,55,92,85,66,79,74,78,77,127

pLDDT: mean 75.11, std 13.08, range [49.16, 94.81]

Sequence (94 aa):
MQLGKTLDECAARYRGFCKKYRPQAKPEKRNHWGSHLLAGMKIKVKSKKSPGQLSLPWDKQRVSESTEVQEVAEKFIQANCYQPPVPGIGSLKC